Protein AF-A0A2P4T2G1-F1 (afdb_monomer_lite)

Radius of gyration: 22.86 Å; chains: 1; bounding box: 58×50×56 Å

Structure (mmCIF, N/CA/C/O backbone):
data_AF-A0A2P4T2G1-F1
#
_entry.id   AF-A0A2P4T2G1-F1
#
loop_
_atom_site.group_PDB
_atom_site.id
_atom_site.type_symbol
_atom_site.label_atom_id
_atom_site.label_alt_id
_atom_site.label_comp_id
_atom_site.label_asym_id
_atom_site.label_entity_id
_atom_site.label_seq_id
_atom_site.pdbx_PDB_ins_code
_atom_site.Cartn_x
_atom_site.Cartn_y
_atom_site.Cartn_z
_atom_site.occupancy
_atom_site.B_iso_or_equiv
_atom_site.auth_seq_id
_atom_site.auth_comp_id
_atom_site.auth_asym_id
_atom_site.auth_atom_id
_atom_site.pdbx_PDB_model_num
ATOM 1 N N . MET A 1 1 ? 30.134 39.180 -28.651 1.00 41.34 1 MET A N 1
ATOM 2 C CA . MET A 1 1 ? 30.688 38.114 -27.789 1.00 41.34 1 MET A CA 1
ATOM 3 C C . MET A 1 1 ? 29.708 37.910 -26.648 1.00 41.34 1 MET A C 1
ATOM 5 O O . MET A 1 1 ? 29.721 38.679 -25.696 1.00 41.34 1 MET A O 1
ATOM 9 N N . SER A 1 2 ? 28.773 36.978 -26.824 1.00 44.66 2 SER A N 1
ATOM 10 C CA . SER A 1 2 ? 27.727 36.678 -25.843 1.00 44.66 2 SER A CA 1
ATOM 11 C C . SER A 1 2 ? 28.323 35.816 -24.734 1.00 44.66 2 SER A C 1
ATOM 13 O O . SER A 1 2 ? 28.939 34.798 -25.034 1.00 44.66 2 SER A O 1
ATOM 15 N N . ARG A 1 3 ? 28.194 36.243 -23.474 1.00 53.22 3 ARG A N 1
ATOM 16 C CA . ARG A 1 3 ? 28.521 35.405 -22.313 1.00 53.22 3 ARG A CA 1
ATOM 17 C C . ARG A 1 3 ? 27.418 34.361 -22.167 1.00 53.22 3 ARG A C 1
ATOM 19 O O . ARG A 1 3 ? 26.260 34.736 -21.992 1.00 53.22 3 ARG A O 1
ATOM 26 N N . GLU A 1 4 ? 27.774 33.086 -22.269 1.00 56.56 4 GLU A N 1
ATOM 27 C CA . GLU A 1 4 ? 26.917 32.001 -21.792 1.00 56.56 4 GLU A CA 1
ATOM 28 C C . GLU A 1 4 ? 26.715 32.159 -20.277 1.00 56.56 4 GLU A C 1
ATOM 30 O O . GLU A 1 4 ? 27.653 32.561 -19.579 1.00 56.56 4 GLU A O 1
ATOM 35 N N . PRO A 1 5 ? 25.503 31.918 -19.753 1.00 56.12 5 PRO A N 1
ATOM 36 C CA . PRO A 1 5 ? 25.267 31.984 -18.323 1.00 56.12 5 PRO A CA 1
ATOM 37 C C . PRO A 1 5 ? 26.048 30.864 -17.629 1.00 56.12 5 PRO A C 1
ATOM 39 O O . PRO A 1 5 ? 25.845 29.682 -17.897 1.00 56.12 5 PRO A O 1
ATOM 42 N N . GLU A 1 6 ? 26.953 31.264 -16.742 1.00 58.66 6 GLU A N 1
ATOM 43 C CA . GLU A 1 6 ? 27.715 30.396 -15.852 1.00 58.66 6 GLU A CA 1
ATOM 44 C C . GLU A 1 6 ? 26.727 29.686 -14.913 1.00 58.66 6 GLU A C 1
ATOM 46 O O . GLU A 1 6 ? 26.138 30.299 -14.019 1.00 58.66 6 GLU A O 1
ATOM 51 N N . ILE A 1 7 ? 26.457 28.405 -15.176 1.00 64.50 7 ILE A N 1
ATOM 52 C CA . ILE A 1 7 ? 25.599 27.585 -14.320 1.00 64.50 7 ILE A CA 1
ATOM 53 C C . ILE A 1 7 ? 26.379 27.337 -13.030 1.00 64.50 7 ILE A C 1
ATOM 55 O O . ILE A 1 7 ? 27.340 26.575 -13.007 1.00 64.50 7 ILE A O 1
ATOM 59 N N . MET A 1 8 ? 25.975 28.022 -11.965 1.00 63.72 8 MET A N 1
ATOM 60 C CA . MET A 1 8 ? 26.546 27.881 -10.630 1.00 63.72 8 MET A CA 1
ATOM 61 C C . MET A 1 8 ? 26.327 26.437 -10.152 1.00 63.72 8 MET A C 1
ATOM 63 O O . MET A 1 8 ? 25.183 26.022 -9.954 1.00 63.72 8 MET A O 1
ATOM 67 N N . GLU A 1 9 ? 27.403 25.656 -10.017 1.00 68.94 9 GLU A N 1
ATOM 68 C CA . GLU A 1 9 ? 27.315 24.277 -9.531 1.00 68.94 9 GLU A CA 1
ATOM 69 C C . GLU A 1 9 ? 26.676 24.255 -8.136 1.00 68.94 9 GLU A C 1
ATOM 71 O O . GLU A 1 9 ? 27.139 24.906 -7.196 1.00 68.94 9 GLU A O 1
ATOM 76 N N . SER A 1 10 ? 25.572 23.519 -7.997 1.00 78.94 10 SER A N 1
ATOM 77 C CA . SER A 1 10 ? 24.878 23.370 -6.723 1.00 78.94 10 SER A CA 1
ATOM 78 C C . SER A 1 10 ? 25.708 22.506 -5.773 1.00 78.94 10 SER A C 1
ATOM 80 O O . SER A 1 10 ? 25.896 21.314 -6.027 1.00 78.94 10 SER A O 1
ATOM 82 N N . GLN A 1 11 ? 26.170 23.081 -4.663 1.00 87.44 11 GLN A N 1
ATOM 83 C CA . GLN A 1 11 ? 26.891 22.338 -3.632 1.00 87.44 11 GLN A CA 1
ATOM 84 C C . GLN A 1 11 ? 25.938 21.411 -2.860 1.00 87.44 11 GLN A C 1
ATOM 86 O O . GLN A 1 11 ? 24.906 21.843 -2.343 1.00 87.44 11 GLN A O 1
ATOM 91 N N . VAL A 1 12 ? 26.298 20.130 -2.751 1.00 89.06 12 VAL A N 1
ATOM 92 C CA . VAL A 1 12 ? 25.559 19.155 -1.938 1.00 89.06 12 VAL A CA 1
ATOM 93 C C . VAL A 1 12 ? 25.711 19.509 -0.456 1.00 89.06 12 VAL A C 1
ATOM 95 O O . VAL A 1 12 ? 26.820 19.533 0.072 1.00 89.06 12 VAL A O 1
ATOM 98 N N . MET A 1 13 ? 24.589 19.785 0.214 1.00 92.62 13 MET A N 1
ATOM 99 C CA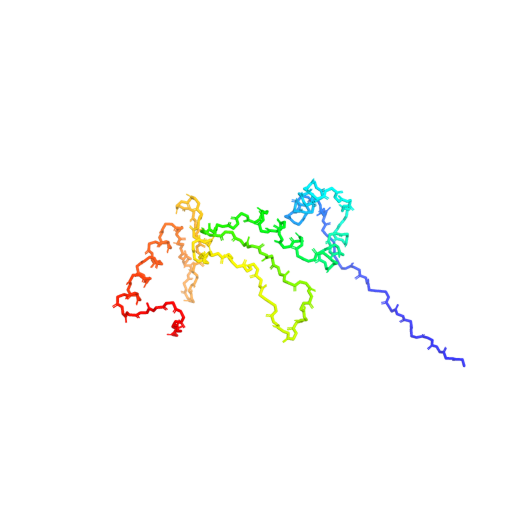 . MET A 1 13 ? 24.567 20.228 1.617 1.00 92.62 13 MET A CA 1
ATOM 100 C C . MET A 1 13 ? 24.631 19.076 2.626 1.00 92.62 13 MET A C 1
ATOM 102 O O . MET A 1 13 ? 24.993 19.287 3.782 1.00 92.62 13 MET A O 1
ATOM 106 N N . TRP A 1 14 ? 24.242 17.870 2.213 1.00 94.50 14 TRP A N 1
ATOM 107 C CA . TRP A 1 14 ? 24.211 16.685 3.063 1.00 94.50 14 TRP A CA 1
ATOM 108 C C . TRP A 1 14 ? 24.135 15.416 2.210 1.00 94.50 14 TRP A C 1
ATOM 110 O O . TRP A 1 14 ? 23.446 15.397 1.190 1.00 94.50 14 TRP A O 1
ATOM 120 N N . GLU A 1 15 ? 24.782 14.346 2.668 1.00 90.62 15 GLU A N 1
ATOM 121 C CA . GLU A 1 15 ? 24.630 12.997 2.126 1.00 90.62 15 GLU A CA 1
ATOM 122 C C . GLU A 1 15 ? 24.440 11.978 3.259 1.00 90.62 15 GLU A C 1
ATOM 124 O O . GLU A 1 15 ? 24.968 12.177 4.355 1.00 90.62 15 GLU A O 1
ATOM 129 N N . PRO A 1 16 ? 23.709 10.874 3.016 1.00 90.62 16 PRO A N 1
ATOM 130 C CA . PRO A 1 16 ? 23.590 9.803 3.994 1.00 90.62 16 PRO A CA 1
ATOM 131 C C . PRO A 1 16 ? 24.909 9.038 4.142 1.00 90.62 16 PRO A C 1
ATOM 133 O O . PRO A 1 16 ? 25.547 8.711 3.142 1.00 90.62 16 PRO A O 1
ATOM 136 N N . ASP A 1 17 ? 25.228 8.622 5.370 1.00 89.75 17 ASP A N 1
ATOM 137 C CA . ASP A 1 17 ? 26.415 7.804 5.679 1.00 89.75 17 ASP A CA 1
ATOM 138 C C . ASP A 1 17 ? 26.477 6.502 4.862 1.00 89.75 17 ASP A C 1
ATOM 140 O O . ASP A 1 17 ? 27.548 5.989 4.540 1.00 89.75 17 ASP A O 1
ATOM 144 N N . SER A 1 18 ? 25.314 5.937 4.522 1.00 89.88 18 SER A N 1
ATOM 145 C CA . SER A 1 18 ? 25.211 4.765 3.661 1.00 89.88 18 SER A CA 1
ATOM 146 C C . SER A 1 18 ? 23.916 4.764 2.862 1.00 89.88 18 SER A C 1
ATOM 148 O O . SER A 1 18 ? 22.830 5.022 3.377 1.00 89.88 18 SER A O 1
ATOM 150 N N . LYS A 1 19 ? 24.032 4.390 1.586 1.00 88.25 19 LYS A N 1
ATOM 151 C CA . LYS A 1 19 ? 22.894 4.138 0.688 1.00 88.25 19 LYS A CA 1
ATOM 152 C C . LYS A 1 19 ? 22.461 2.661 0.708 1.00 88.25 19 LYS A C 1
ATOM 154 O O . LYS A 1 19 ? 21.482 2.300 0.058 1.00 88.25 19 LYS A O 1
ATOM 159 N N . ARG A 1 20 ? 23.179 1.802 1.447 1.00 89.12 20 ARG A N 1
ATOM 160 C CA . ARG A 1 20 ? 22.930 0.354 1.546 1.00 89.12 20 ARG A CA 1
ATOM 161 C C . ARG A 1 20 ? 21.903 0.027 2.623 1.00 89.12 20 ARG A C 1
ATOM 163 O O . ARG A 1 20 ? 21.763 0.761 3.595 1.00 89.12 20 ARG A O 1
ATOM 170 N N . ASN A 1 21 ? 21.225 -1.111 2.479 1.00 87.81 21 ASN A N 1
ATOM 171 C CA . ASN A 1 21 ? 20.295 -1.674 3.475 1.00 87.81 21 ASN A CA 1
ATOM 172 C C . ASN A 1 21 ? 19.073 -0.802 3.816 1.00 87.81 21 ASN A C 1
ATOM 174 O O . ASN A 1 21 ? 18.291 -1.146 4.707 1.00 87.81 21 ASN A O 1
ATOM 178 N N . THR A 1 22 ? 18.856 0.289 3.084 1.00 94.56 22 THR A N 1
ATOM 179 C CA . THR A 1 22 ? 17.600 1.039 3.128 1.00 94.56 22 THR A CA 1
ATOM 180 C C . THR A 1 22 ? 16.459 0.171 2.585 1.00 94.56 22 THR A C 1
ATOM 182 O O . THR A 1 22 ? 16.682 -0.832 1.903 1.00 94.56 22 THR A O 1
ATOM 185 N N . HIS A 1 23 ? 15.203 0.532 2.862 1.00 94.12 23 HIS A N 1
ATOM 186 C CA . HIS A 1 23 ? 14.064 -0.161 2.243 1.00 94.12 23 HIS A CA 1
ATOM 187 C C . HIS A 1 23 ? 14.125 -0.112 0.712 1.00 94.12 23 HIS A C 1
ATOM 189 O O . HIS A 1 23 ? 13.872 -1.125 0.066 1.00 94.12 23 HIS A O 1
ATOM 195 N N . MET A 1 24 ? 14.550 1.023 0.153 1.00 94.75 24 MET A N 1
ATOM 196 C CA . MET A 1 24 ? 14.723 1.185 -1.288 1.00 94.75 24 MET A CA 1
ATOM 197 C C . MET A 1 24 ? 15.828 0.275 -1.842 1.00 94.75 24 MET A C 1
ATOM 199 O O . MET A 1 24 ? 15.623 -0.389 -2.851 1.00 94.75 24 MET A O 1
ATOM 203 N N . ASP A 1 25 ? 16.977 0.177 -1.167 1.00 95.38 25 ASP A N 1
ATOM 204 C CA . ASP A 1 25 ? 18.082 -0.690 -1.601 1.00 95.38 25 ASP A CA 1
ATOM 205 C C . ASP A 1 25 ? 17.719 -2.181 -1.516 1.00 95.38 25 ASP A C 1
ATOM 207 O O . ASP A 1 25 ? 18.060 -2.964 -2.404 1.00 95.38 25 ASP A O 1
ATOM 211 N N . ARG A 1 26 ? 16.961 -2.572 -0.482 1.00 96.25 26 ARG A N 1
ATOM 212 C CA . ARG A 1 26 ? 16.423 -3.935 -0.353 1.00 96.25 26 ARG A CA 1
ATOM 213 C C . ARG A 1 26 ? 15.418 -4.259 -1.454 1.00 96.25 26 ARG A C 1
ATOM 215 O O . ARG A 1 26 ? 15.469 -5.357 -2.000 1.00 96.25 26 ARG A O 1
ATOM 222 N N . PHE A 1 27 ? 14.535 -3.322 -1.792 1.00 97.00 27 PHE A N 1
ATOM 223 C CA . PHE A 1 27 ? 13.606 -3.487 -2.906 1.00 97.00 27 PHE A CA 1
ATOM 224 C C . PHE A 1 27 ? 14.344 -3.580 -4.248 1.00 97.00 27 PHE A C 1
ATOM 226 O O . PHE A 1 27 ? 14.119 -4.529 -4.993 1.00 97.00 27 PHE A O 1
ATOM 233 N N . ARG A 1 28 ? 15.312 -2.688 -4.507 1.00 96.88 28 ARG A N 1
ATOM 234 C CA . ARG A 1 28 ? 16.196 -2.740 -5.686 1.00 96.88 28 ARG A CA 1
ATOM 235 C C . ARG A 1 28 ? 16.843 -4.116 -5.846 1.00 96.88 28 ARG A C 1
ATOM 237 O O . ARG A 1 28 ? 16.838 -4.675 -6.937 1.00 96.88 28 ARG A O 1
ATOM 244 N N . ALA A 1 29 ? 17.413 -4.654 -4.767 1.00 95.38 29 ALA A N 1
ATOM 245 C CA . ALA A 1 29 ? 18.061 -5.962 -4.785 1.00 95.38 29 ALA A CA 1
ATOM 246 C C . ALA A 1 29 ? 17.065 -7.106 -5.048 1.00 95.38 29 ALA A C 1
ATOM 248 O O . ALA A 1 29 ? 17.395 -8.031 -5.788 1.00 95.38 29 ALA A O 1
ATOM 249 N N . ALA A 1 30 ? 15.854 -7.030 -4.486 1.00 95.38 30 ALA A N 1
ATOM 250 C CA . ALA A 1 30 ? 14.797 -8.009 -4.731 1.00 95.38 30 ALA A CA 1
ATOM 251 C C . ALA A 1 30 ? 14.364 -8.022 -6.207 1.00 95.38 30 ALA A C 1
ATOM 253 O O . ALA A 1 30 ? 14.344 -9.089 -6.813 1.00 95.38 30 ALA A O 1
ATOM 254 N N . VAL A 1 31 ? 14.117 -6.844 -6.793 1.00 96.00 31 VAL A N 1
ATOM 255 C CA . VAL A 1 31 ? 13.768 -6.678 -8.216 1.00 96.00 31 VAL A CA 1
ATOM 256 C C . VAL A 1 31 ? 14.890 -7.170 -9.130 1.00 96.00 31 VAL A C 1
ATOM 258 O O . VAL A 1 31 ? 14.645 -7.894 -10.092 1.00 96.00 31 VAL A O 1
ATOM 261 N N . ALA A 1 32 ? 16.141 -6.816 -8.822 1.00 94.38 32 ALA A N 1
ATOM 262 C CA . ALA A 1 32 ? 17.297 -7.280 -9.586 1.00 94.38 32 ALA A CA 1
ATOM 263 C C . ALA A 1 32 ? 17.371 -8.818 -9.624 1.00 94.38 32 ALA A C 1
ATOM 265 O O . ALA A 1 32 ? 17.649 -9.399 -10.672 1.00 94.38 32 ALA A O 1
ATOM 266 N N . GLY A 1 33 ? 17.076 -9.475 -8.496 1.00 92.31 33 GLY A N 1
ATOM 267 C CA . GLY A 1 33 ? 17.034 -10.932 -8.393 1.00 92.31 33 GLY A CA 1
ATOM 268 C C . GLY A 1 33 ? 15.844 -11.576 -9.110 1.00 92.31 33 GLY A C 1
ATOM 269 O O . GLY A 1 33 ? 16.036 -12.578 -9.793 1.00 92.31 33 GLY A O 1
ATOM 270 N N . SER A 1 34 ? 14.634 -11.020 -8.979 1.00 90.88 34 SER A N 1
ATOM 271 C CA . SER A 1 34 ? 13.414 -11.596 -9.568 1.00 90.88 34 SER A CA 1
ATOM 272 C C . SER A 1 34 ? 13.339 -11.423 -11.085 1.00 90.88 34 SER A C 1
ATOM 274 O O . SER A 1 34 ? 12.897 -12.334 -11.781 1.00 90.88 34 SER A O 1
ATOM 276 N N . CYS A 1 35 ? 13.805 -10.283 -11.597 1.00 89.50 35 CYS A N 1
ATOM 277 C CA . CYS A 1 35 ? 13.703 -9.918 -13.010 1.00 89.50 35 CYS A CA 1
ATOM 278 C C . CYS A 1 35 ? 14.998 -10.169 -13.801 1.00 89.50 35 CYS A C 1
ATOM 280 O O . CYS A 1 35 ? 15.044 -9.914 -15.002 1.00 89.50 35 CYS A O 1
ATOM 282 N N . GLY A 1 36 ? 16.075 -10.627 -13.149 1.00 90.62 36 GLY A N 1
ATOM 283 C CA . GLY A 1 36 ? 17.380 -10.823 -13.794 1.00 90.62 36 GLY A CA 1
ATOM 284 C C . GLY A 1 36 ? 18.046 -9.519 -14.258 1.00 90.62 36 GLY A C 1
ATOM 285 O O . GLY A 1 36 ? 18.866 -9.531 -15.178 1.00 90.62 36 GLY A O 1
ATOM 286 N N . LEU A 1 37 ? 17.692 -8.388 -13.641 1.00 91.94 37 LEU A N 1
ATOM 287 C CA . LEU A 1 37 ? 18.165 -7.056 -14.019 1.00 91.94 37 LEU A CA 1
ATOM 288 C C . LEU A 1 37 ? 19.466 -6.688 -13.302 1.00 91.94 37 LEU A C 1
ATOM 290 O O . LEU A 1 37 ? 19.710 -7.054 -12.152 1.00 91.94 37 LEU A O 1
ATOM 294 N N . ARG A 1 38 ? 20.292 -5.873 -13.962 1.00 93.06 38 ARG A N 1
ATOM 295 C CA . ARG A 1 38 ? 21.492 -5.278 -13.359 1.00 93.06 38 ARG A CA 1
ATOM 296 C C . ARG A 1 38 ? 21.189 -3.866 -12.877 1.00 93.06 38 ARG A C 1
ATOM 298 O O . ARG A 1 38 ? 21.471 -2.900 -13.572 1.00 93.06 38 ARG A O 1
ATOM 305 N N . LEU A 1 39 ? 20.628 -3.758 -11.677 1.00 94.12 39 LEU A N 1
ATOM 306 C CA . LEU A 1 39 ? 20.359 -2.471 -11.034 1.00 94.12 39 LEU A CA 1
ATOM 307 C C . LEU A 1 39 ? 21.487 -2.176 -10.041 1.00 94.12 39 LEU A C 1
ATOM 309 O O . LEU A 1 39 ? 21.464 -2.715 -8.939 1.00 94.12 39 LEU A O 1
ATOM 313 N N . ALA A 1 40 ? 22.503 -1.389 -10.396 1.00 92.88 40 ALA A N 1
ATOM 314 C CA . ALA A 1 40 ? 23.651 -1.126 -9.521 1.00 92.88 40 ALA A CA 1
ATOM 315 C C . ALA A 1 40 ? 23.353 -0.056 -8.460 1.00 92.88 40 ALA A C 1
ATOM 317 O O . ALA A 1 40 ? 23.878 -0.123 -7.345 1.00 92.88 40 ALA A O 1
ATOM 318 N N . ASN A 1 41 ? 22.509 0.919 -8.792 1.00 92.38 41 ASN A N 1
ATOM 319 C CA . ASN A 1 41 ? 22.193 2.057 -7.933 1.00 92.38 41 ASN A CA 1
ATOM 320 C C . ASN A 1 41 ? 20.710 2.473 -8.049 1.00 92.38 41 ASN A C 1
ATOM 322 O O . ASN A 1 41 ? 19.907 1.811 -8.706 1.00 92.38 41 ASN A O 1
ATOM 326 N N . TYR A 1 42 ? 20.333 3.547 -7.349 1.00 93.88 42 TYR A N 1
ATOM 327 C CA . TYR A 1 42 ? 18.968 4.080 -7.375 1.00 93.88 42 TYR A CA 1
ATOM 328 C C . TYR A 1 42 ? 18.548 4.585 -8.762 1.00 93.88 42 TYR A C 1
ATOM 330 O O . TYR A 1 42 ? 17.409 4.361 -9.152 1.00 93.88 42 TYR A O 1
ATOM 338 N N . ASN A 1 43 ? 19.448 5.228 -9.510 1.00 95.69 43 ASN A N 1
ATOM 339 C CA . ASN A 1 43 ? 19.132 5.767 -10.832 1.00 95.69 43 ASN A CA 1
ATOM 340 C C . ASN A 1 43 ? 18.784 4.649 -11.814 1.00 95.69 43 ASN A C 1
ATOM 342 O O . ASN A 1 43 ? 17.845 4.807 -12.581 1.00 95.69 43 ASN A O 1
ATOM 346 N N . ASP A 1 44 ? 19.466 3.503 -11.737 1.00 96.50 44 ASP A N 1
ATOM 347 C CA . ASP A 1 44 ? 19.134 2.344 -12.574 1.00 96.50 44 ASP A CA 1
ATOM 348 C C . ASP A 1 44 ? 17.725 1.814 -12.256 1.00 96.50 44 ASP A C 1
ATOM 350 O O . ASP A 1 44 ? 16.949 1.516 -13.162 1.00 96.50 44 ASP A O 1
ATOM 354 N N . LEU A 1 45 ? 17.370 1.729 -10.964 1.00 97.06 45 LEU A N 1
ATOM 355 C CA . LEU A 1 45 ? 16.017 1.348 -10.540 1.00 97.06 45 LEU A CA 1
ATOM 356 C C . LEU A 1 45 ? 14.979 2.368 -11.014 1.00 97.06 45 LEU A C 1
ATOM 358 O O . LEU A 1 45 ? 13.914 1.979 -11.483 1.00 97.06 45 LEU A O 1
ATOM 362 N N . TYR A 1 46 ? 15.280 3.659 -10.876 1.00 97.56 46 TYR A N 1
ATOM 363 C CA . TYR A 1 46 ? 14.396 4.739 -11.295 1.00 97.56 46 TYR A CA 1
ATOM 364 C C . TYR A 1 46 ? 14.154 4.701 -12.805 1.00 97.56 46 TYR A C 1
ATOM 366 O O . TYR A 1 46 ? 13.000 4.694 -13.227 1.00 97.56 46 TYR A O 1
ATOM 374 N N . GLN A 1 47 ? 15.215 4.602 -13.609 1.00 97.62 47 GLN A N 1
ATOM 375 C CA . GLN A 1 47 ? 15.111 4.508 -15.063 1.00 97.62 47 GLN A CA 1
ATOM 376 C C . GLN A 1 47 ? 14.205 3.340 -15.463 1.00 97.62 47 GLN A C 1
ATOM 378 O O . GLN A 1 47 ? 13.229 3.529 -16.187 1.00 97.62 47 GLN A O 1
ATOM 383 N N . TRP A 1 48 ? 14.453 2.161 -14.888 1.00 97.50 48 TRP A N 1
ATOM 384 C CA . TRP A 1 48 ? 13.624 0.986 -15.128 1.00 97.50 48 TRP A CA 1
ATOM 385 C C . TRP A 1 48 ? 12.169 1.177 -14.673 1.00 97.50 48 TRP A C 1
ATOM 387 O O . TRP A 1 48 ? 11.250 0.778 -15.380 1.00 97.50 48 TRP A O 1
ATOM 397 N N . SER A 1 49 ? 11.934 1.838 -13.535 1.00 97.56 49 SER A N 1
ATOM 398 C CA . SER A 1 49 ? 10.578 2.100 -13.027 1.00 97.56 49 SER A CA 1
ATOM 399 C C . SER A 1 49 ? 9.730 2.969 -13.956 1.00 97.56 49 SER A C 1
ATOM 401 O O . SER A 1 49 ? 8.507 2.863 -13.939 1.00 97.56 49 SER A O 1
ATOM 403 N N . VAL A 1 50 ? 10.372 3.815 -14.765 1.00 96.44 50 VAL A N 1
ATOM 404 C CA . VAL A 1 50 ? 9.706 4.687 -15.737 1.00 96.44 50 VAL A CA 1
ATOM 405 C C . VAL A 1 50 ? 9.566 3.989 -17.087 1.00 96.44 50 VAL A C 1
ATOM 407 O O . VAL A 1 50 ? 8.501 4.044 -17.694 1.00 96.44 50 VAL A O 1
ATOM 410 N N . GLU A 1 51 ? 10.612 3.303 -17.551 1.00 95.94 51 GLU A N 1
ATOM 411 C CA . GLU A 1 51 ? 10.607 2.591 -18.837 1.00 95.94 51 GLU A CA 1
ATOM 412 C C . GLU A 1 51 ? 9.712 1.345 -18.823 1.00 95.94 51 GLU A C 1
ATOM 414 O O . GLU A 1 51 ? 9.100 1.005 -19.830 1.00 95.94 51 GLU A O 1
ATOM 419 N N . SER A 1 52 ? 9.634 0.656 -17.684 1.00 95.94 52 SER A N 1
ATOM 420 C CA . SER A 1 52 ? 8.914 -0.609 -17.488 1.00 95.94 52 SER A CA 1
ATOM 421 C C . SER A 1 52 ? 7.968 -0.515 -16.286 1.00 95.94 52 SER A C 1
ATOM 423 O O . SER A 1 52 ? 7.970 -1.360 -15.392 1.00 95.94 52 SER A O 1
ATOM 425 N N . TYR A 1 53 ? 7.151 0.542 -16.238 1.00 96.00 53 TYR A N 1
ATOM 426 C CA . TYR A 1 53 ? 6.305 0.855 -15.079 1.00 96.00 53 TYR A CA 1
ATOM 427 C C . TYR A 1 53 ? 5.299 -0.247 -14.719 1.00 96.00 53 TYR A C 1
ATOM 429 O O . TYR A 1 53 ? 5.034 -0.460 -13.536 1.00 96.00 53 TYR A O 1
ATOM 437 N N . ALA A 1 54 ? 4.762 -0.978 -15.700 1.00 96.81 54 ALA A N 1
ATOM 438 C CA . ALA A 1 54 ? 3.871 -2.108 -15.436 1.00 96.81 54 ALA A CA 1
ATOM 439 C C . ALA A 1 54 ? 4.591 -3.222 -14.648 1.00 96.81 54 ALA A C 1
ATOM 441 O O . ALA A 1 54 ? 4.085 -3.672 -13.618 1.00 96.81 54 ALA A O 1
ATOM 442 N N . ASP A 1 55 ? 5.804 -3.596 -15.066 1.00 97.00 55 ASP A N 1
ATOM 443 C CA . ASP A 1 55 ? 6.619 -4.605 -14.379 1.00 97.00 55 ASP A CA 1
ATOM 444 C C . ASP A 1 55 ? 7.079 -4.115 -13.002 1.00 97.00 55 ASP A C 1
ATOM 446 O O . ASP A 1 55 ? 7.012 -4.850 -12.015 1.00 97.00 55 ASP A O 1
ATOM 450 N N . PHE A 1 56 ? 7.472 -2.843 -12.899 1.00 97.50 56 PHE A N 1
ATOM 451 C CA . PHE A 1 56 ? 7.826 -2.218 -11.626 1.00 97.50 56 PHE A CA 1
ATOM 452 C C . PHE A 1 56 ? 6.699 -2.329 -10.599 1.00 97.50 56 PHE A C 1
ATOM 454 O O . PHE A 1 56 ? 6.925 -2.758 -9.464 1.00 97.50 56 PHE A O 1
ATOM 461 N N . TRP A 1 57 ? 5.475 -1.976 -10.991 1.00 97.75 57 TRP A N 1
ATOM 462 C CA . TRP A 1 57 ? 4.319 -2.038 -10.104 1.00 97.75 57 TRP A CA 1
ATOM 463 C C . TRP A 1 57 ? 3.886 -3.479 -9.804 1.00 97.75 57 TRP A C 1
ATOM 465 O O . TRP A 1 57 ? 3.440 -3.751 -8.684 1.00 97.75 57 TRP A O 1
ATOM 475 N N . ALA A 1 58 ? 4.095 -4.421 -10.732 1.00 97.38 58 ALA A N 1
ATOM 476 C CA . ALA A 1 58 ? 3.918 -5.852 -10.478 1.00 97.38 58 ALA A CA 1
ATOM 477 C C . ALA A 1 58 ? 4.868 -6.356 -9.376 1.00 97.38 58 ALA A C 1
ATOM 479 O O . ALA A 1 58 ? 4.442 -7.038 -8.438 1.00 97.38 58 ALA A O 1
ATOM 480 N N . GLU A 1 59 ? 6.151 -5.995 -9.457 1.00 97.44 59 GLU A N 1
ATOM 481 C CA . GLU A 1 59 ? 7.160 -6.372 -8.464 1.00 97.44 59 GLU A CA 1
ATOM 482 C C . GLU A 1 59 ? 6.933 -5.673 -7.123 1.00 97.44 59 GLU A C 1
ATOM 484 O O . GLU A 1 59 ? 7.058 -6.296 -6.065 1.00 97.44 59 GLU A O 1
ATOM 489 N N . PHE A 1 60 ? 6.520 -4.404 -7.140 1.00 97.25 60 PHE A N 1
ATOM 490 C CA . PHE A 1 60 ? 6.152 -3.693 -5.921 1.00 97.25 60 PHE A CA 1
ATOM 491 C C . PHE A 1 60 ? 4.960 -4.349 -5.216 1.00 97.25 60 PHE A C 1
ATOM 493 O O . PHE A 1 60 ? 4.975 -4.495 -3.991 1.00 97.25 60 PHE A O 1
ATOM 500 N N . TRP A 1 61 ? 3.942 -4.796 -5.957 1.00 97.06 61 TRP A N 1
ATOM 501 C CA . TRP A 1 61 ? 2.806 -5.517 -5.377 1.00 97.06 61 TRP A CA 1
ATOM 502 C C . TRP A 1 61 ? 3.257 -6.772 -4.622 1.00 97.06 61 TRP A C 1
ATOM 504 O O . TRP A 1 61 ? 2.853 -6.990 -3.477 1.00 97.06 61 TRP A O 1
ATOM 514 N N . LYS A 1 62 ? 4.146 -7.571 -5.228 1.00 95.25 62 LYS A N 1
ATOM 515 C CA . LYS A 1 62 ? 4.727 -8.766 -4.592 1.00 95.25 62 LYS A CA 1
ATOM 516 C C . LYS A 1 62 ? 5.537 -8.389 -3.349 1.00 95.25 62 LYS A C 1
ATOM 518 O O . LYS A 1 62 ? 5.351 -8.976 -2.287 1.00 95.25 62 LYS A O 1
ATOM 523 N N . TYR A 1 63 ? 6.399 -7.380 -3.462 1.00 96.50 63 TYR A N 1
ATOM 524 C CA . TYR A 1 63 ? 7.287 -6.949 -2.381 1.00 96.50 63 TYR A CA 1
ATOM 525 C C . TYR A 1 63 ? 6.537 -6.359 -1.175 1.00 96.50 63 TYR A C 1
ATOM 527 O O . TYR A 1 63 ? 6.894 -6.605 -0.022 1.00 96.50 63 TYR A O 1
ATOM 535 N N . SER A 1 64 ? 5.479 -5.588 -1.430 1.00 94.50 64 SER A N 1
ATOM 536 C CA . SER A 1 64 ? 4.687 -4.897 -0.403 1.00 94.50 64 SER A CA 1
ATOM 537 C C . SER A 1 64 ? 3.759 -5.822 0.391 1.00 94.50 64 SER A C 1
ATOM 539 O O . SER A 1 64 ? 3.219 -5.410 1.422 1.00 94.50 64 SER A O 1
ATOM 541 N N . ASN A 1 65 ? 3.604 -7.081 -0.038 1.00 94.25 65 ASN A N 1
ATOM 542 C CA . ASN A 1 65 ? 2.737 -8.073 0.600 1.00 94.25 65 ASN A CA 1
ATOM 543 C C . ASN A 1 65 ? 1.297 -7.555 0.784 1.00 94.25 65 ASN A C 1
ATOM 545 O O . ASN A 1 65 ? 0.708 -7.683 1.867 1.00 94.25 65 ASN A O 1
ATOM 549 N N . ILE A 1 66 ? 0.743 -6.908 -0.247 1.00 95.50 66 ILE A N 1
ATOM 550 C CA . ILE A 1 66 ? -0.661 -6.479 -0.266 1.00 95.50 66 ILE A CA 1
ATOM 551 C C . ILE A 1 66 ? -1.561 -7.715 -0.168 1.00 95.50 66 ILE A C 1
ATOM 553 O O . ILE A 1 66 ? -1.417 -8.680 -0.916 1.00 95.50 66 ILE A O 1
ATOM 557 N N . VAL A 1 67 ? -2.500 -7.675 0.774 1.00 95.75 67 VAL A N 1
ATOM 558 C CA . VAL A 1 67 ? -3.533 -8.697 0.936 1.00 95.75 67 VAL A CA 1
ATOM 559 C C . VAL A 1 67 ? -4.668 -8.368 -0.025 1.00 95.75 67 VAL A C 1
ATOM 561 O O . VAL A 1 67 ? -5.156 -7.236 -0.056 1.00 95.75 67 VAL A O 1
ATOM 564 N N . CYS A 1 68 ? -5.081 -9.349 -0.817 1.00 97.06 68 CYS A N 1
ATOM 565 C CA . CYS A 1 68 ? -6.188 -9.215 -1.751 1.00 97.06 68 CYS A CA 1
ATOM 566 C C . CYS A 1 68 ? -7.018 -10.501 -1.782 1.00 97.06 68 CYS A C 1
ATOM 568 O O . CYS A 1 68 ? -6.521 -11.592 -1.513 1.00 97.06 68 CYS A O 1
ATOM 570 N N . SER A 1 69 ? -8.301 -10.347 -2.102 1.00 97.50 69 SER A N 1
ATOM 571 C CA . SER A 1 69 ? -9.238 -11.458 -2.309 1.00 97.50 69 SER A CA 1
ATOM 572 C C . SER A 1 69 ? -9.242 -11.965 -3.752 1.00 97.50 69 SER A C 1
ATOM 574 O O . SER A 1 69 ? -9.617 -13.105 -4.000 1.00 97.50 69 SER A O 1
ATOM 576 N N . HIS A 1 70 ? -8.825 -11.117 -4.693 1.00 97.69 70 HIS A N 1
ATOM 577 C CA . HIS A 1 70 ? -8.626 -11.456 -6.095 1.00 97.69 70 HIS A CA 1
ATOM 578 C C . HIS A 1 70 ? -7.382 -10.715 -6.589 1.00 97.69 70 HIS A C 1
ATOM 580 O O . HIS A 1 70 ? -7.249 -9.512 -6.329 1.00 97.69 70 HIS A O 1
ATOM 586 N N . LEU A 1 71 ? -6.471 -11.432 -7.247 1.00 97.38 71 LEU A N 1
ATOM 587 C CA . LEU A 1 71 ? -5.275 -10.843 -7.850 1.00 97.38 71 LEU A CA 1
ATOM 588 C C . LEU A 1 71 ? -5.666 -10.066 -9.118 1.00 97.38 71 LEU A C 1
ATOM 590 O O . LEU A 1 71 ? -6.736 -10.291 -9.674 1.00 97.38 71 LEU A O 1
ATOM 594 N N . TYR A 1 72 ? -4.841 -9.115 -9.548 1.00 97.50 72 TYR A N 1
ATOM 595 C CA . TYR A 1 72 ? -5.054 -8.449 -10.832 1.00 97.50 72 TYR A CA 1
ATOM 596 C C . TYR A 1 72 ? -4.859 -9.425 -12.000 1.00 97.50 72 TYR A C 1
ATOM 598 O O . TYR A 1 72 ? -4.038 -10.339 -11.921 1.00 97.50 72 TYR A O 1
ATOM 606 N N . ASP A 1 73 ? -5.569 -9.166 -13.092 1.00 97.12 73 ASP A N 1
ATOM 607 C CA . ASP A 1 73 ? -5.350 -9.805 -14.392 1.00 97.12 73 ASP A CA 1
ATOM 608 C C . ASP A 1 73 ? -4.294 -9.032 -15.198 1.00 97.12 73 ASP A C 1
ATOM 610 O O . ASP A 1 73 ? -3.494 -9.612 -15.927 1.00 97.12 73 ASP A O 1
ATOM 614 N N . GLU A 1 74 ? -4.273 -7.707 -15.032 1.00 97.56 74 GLU A N 1
ATOM 615 C CA . GLU A 1 74 ? -3.395 -6.779 -15.742 1.00 97.56 74 GLU A CA 1
ATOM 616 C C . GLU A 1 74 ? -3.022 -5.613 -14.816 1.00 97.56 74 GLU A C 1
ATOM 618 O O . GLU A 1 74 ? -3.880 -5.050 -14.133 1.00 97.56 74 GLU A O 1
ATOM 623 N N . VAL A 1 75 ? -1.737 -5.243 -14.768 1.00 97.75 75 VAL A N 1
ATOM 624 C CA . VAL A 1 75 ? -1.283 -4.128 -13.918 1.00 97.75 75 VAL A CA 1
ATOM 625 C C . VAL A 1 75 ? -1.748 -2.791 -14.472 1.00 97.75 75 VAL A C 1
ATOM 627 O O . VAL A 1 75 ? -2.232 -1.968 -13.709 1.00 97.75 75 VAL A O 1
ATOM 630 N N . VAL A 1 76 ? -1.584 -2.557 -15.768 1.00 96.81 76 VAL A N 1
ATOM 631 C CA . VAL A 1 76 ? -2.037 -1.346 -16.456 1.00 96.81 76 VAL A CA 1
ATOM 632 C C . VAL A 1 76 ? -1.893 -1.570 -17.960 1.00 96.81 76 VAL A C 1
ATOM 634 O O . VAL A 1 76 ? -0.911 -2.166 -18.402 1.00 96.81 76 VAL A O 1
ATOM 637 N N . ASP A 1 77 ? -2.852 -1.079 -18.739 1.00 95.44 77 ASP A N 1
ATOM 638 C CA . ASP A 1 77 ? -2.766 -1.068 -20.200 1.00 95.44 77 ASP A CA 1
ATOM 639 C C . ASP A 1 77 ? -1.786 0.026 -20.645 1.00 95.44 77 ASP A C 1
ATOM 641 O O . ASP A 1 77 ? -2.090 1.221 -20.569 1.00 95.44 77 ASP A O 1
ATOM 645 N N . THR A 1 78 ? -0.602 -0.383 -21.103 1.00 94.56 78 THR A N 1
ATOM 646 C CA . THR A 1 78 ? 0.482 0.540 -21.461 1.00 94.56 78 THR A CA 1
ATOM 647 C C . THR A 1 78 ? 0.293 1.241 -22.805 1.00 94.56 78 THR A C 1
ATOM 649 O O . THR A 1 78 ? 1.070 2.137 -23.141 1.00 94.56 78 THR A O 1
ATOM 652 N N . SER A 1 79 ? -0.740 0.868 -23.571 1.00 94.62 79 SER A N 1
ATOM 653 C CA . SER A 1 79 ? -1.101 1.536 -24.825 1.00 94.62 79 SER A CA 1
ATOM 654 C C . SER A 1 79 ? -1.927 2.807 -24.611 1.00 94.62 79 SER A C 1
ATOM 656 O O . SER A 1 79 ? -2.005 3.651 -25.506 1.00 94.62 79 SER A O 1
ATOM 658 N N . LYS A 1 80 ? -2.527 2.965 -23.424 1.00 93.38 80 LYS A N 1
ATOM 659 C CA . LYS A 1 80 ? -3.365 4.115 -23.077 1.00 93.38 80 LYS A CA 1
ATOM 660 C C . LYS A 1 80 ? -2.545 5.300 -22.595 1.00 93.38 80 LYS A C 1
ATOM 662 O O . LYS A 1 80 ? -1.556 5.160 -21.876 1.00 93.38 80 LYS A O 1
ATOM 667 N N . SER A 1 81 ? -3.007 6.494 -22.948 1.00 90.44 81 SER A N 1
ATOM 668 C CA . SER A 1 81 ? -2.422 7.732 -22.449 1.00 90.44 81 SER A CA 1
ATOM 669 C C . SER A 1 81 ? -2.986 8.088 -21.073 1.00 90.44 81 SER A C 1
ATOM 671 O O . SER A 1 81 ? -4.043 7.609 -20.667 1.00 90.44 81 SER A O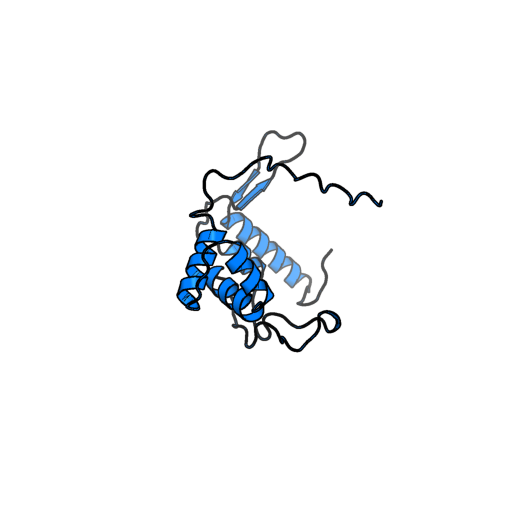 1
ATOM 673 N N . ILE A 1 82 ? -2.326 9.003 -20.361 1.00 88.69 82 ILE A N 1
ATOM 674 C CA . ILE A 1 82 ? -2.845 9.510 -19.083 1.00 88.69 82 ILE A CA 1
ATOM 675 C C . ILE A 1 82 ? -4.201 10.220 -19.231 1.00 88.69 82 ILE A C 1
ATOM 677 O O . ILE A 1 82 ? -4.993 10.221 -18.292 1.00 88.69 82 ILE A O 1
ATOM 681 N N . ALA A 1 83 ? -4.488 10.785 -20.411 1.00 93.69 83 ALA A N 1
ATOM 682 C CA . ALA A 1 83 ? -5.771 11.421 -20.701 1.00 93.69 83 ALA A CA 1
ATOM 683 C C . ALA A 1 83 ? -6.929 10.409 -20.712 1.00 93.69 83 ALA A C 1
ATOM 685 O O . ALA A 1 83 ? -8.061 10.778 -20.409 1.00 93.69 83 ALA A O 1
ATOM 686 N N . ASP A 1 84 ? -6.633 9.136 -20.989 1.00 93.94 84 ASP A N 1
ATOM 687 C CA . ASP A 1 84 ? -7.609 8.044 -20.986 1.00 93.94 84 ASP A CA 1
ATOM 688 C C . ASP A 1 84 ? -7.841 7.460 -19.585 1.00 93.94 84 ASP A C 1
ATOM 690 O O . ASP A 1 84 ? -8.700 6.595 -19.424 1.00 93.94 84 ASP A O 1
ATOM 694 N N . VAL A 1 85 ? -7.079 7.921 -18.580 1.00 92.81 85 VAL A N 1
ATOM 695 C CA . VAL A 1 85 ? -7.126 7.469 -17.180 1.00 92.81 85 VAL A CA 1
ATOM 696 C C . VAL A 1 85 ? -7.088 5.934 -17.100 1.00 92.81 85 VAL A C 1
ATOM 698 O O . VAL A 1 85 ? -8.097 5.297 -16.782 1.00 92.81 85 VAL A O 1
ATOM 701 N N . PRO A 1 86 ? -5.944 5.306 -17.438 1.00 94.62 86 PRO A N 1
ATOM 702 C CA . PRO A 1 86 ? -5.862 3.856 -17.513 1.00 94.62 86 PRO A CA 1
ATOM 703 C C . PRO A 1 86 ? -6.159 3.219 -16.152 1.00 94.62 86 PRO A C 1
ATOM 705 O O . PRO A 1 86 ? -5.761 3.724 -15.101 1.00 94.62 86 PRO A O 1
ATOM 708 N N . GLU A 1 87 ? -6.872 2.096 -16.185 1.00 95.56 87 GLU A N 1
ATOM 709 C CA . GLU A 1 87 ? -7.187 1.322 -14.989 1.00 95.56 87 GLU A CA 1
ATOM 710 C C . GLU A 1 87 ? -5.930 0.605 -14.490 1.00 95.56 87 GLU A C 1
ATOM 712 O O . GLU A 1 87 ? -5.244 -0.070 -15.258 1.00 95.56 87 GLU A O 1
ATOM 717 N N . TRP A 1 88 ? -5.647 0.748 -13.197 1.00 97.06 88 TRP A N 1
ATOM 718 C CA . TRP A 1 88 ? -4.522 0.096 -12.540 1.00 97.06 88 TRP A CA 1
ATOM 719 C C . TRP A 1 88 ? -4.986 -1.133 -11.765 1.00 97.06 88 TRP A C 1
ATOM 721 O O . TRP A 1 88 ? -5.984 -1.084 -11.047 1.00 97.06 88 TRP A O 1
ATOM 731 N N . PHE A 1 89 ? -4.217 -2.215 -11.866 1.00 97.62 89 PHE A N 1
ATOM 732 C CA . PHE A 1 89 ? -4.465 -3.513 -11.246 1.00 97.62 89 PHE A CA 1
ATOM 733 C C . PHE A 1 89 ? -5.867 -4.037 -11.563 1.00 97.62 89 PHE A C 1
ATOM 735 O O . PHE A 1 89 ? -6.604 -4.487 -10.678 1.00 97.62 89 PHE A O 1
ATOM 742 N N . LYS A 1 90 ? -6.232 -3.959 -12.843 1.00 97.19 90 LYS A N 1
ATOM 743 C CA . LYS A 1 90 ? -7.522 -4.397 -13.363 1.00 97.19 90 LYS A CA 1
ATOM 744 C C . LYS A 1 90 ? -7.808 -5.836 -12.941 1.00 97.19 90 LYS A C 1
ATOM 746 O O . LYS A 1 90 ? -6.933 -6.699 -12.989 1.00 97.19 90 LYS A O 1
ATOM 751 N N . GLY A 1 91 ? -9.036 -6.075 -12.488 1.00 96.75 91 GLY A N 1
ATOM 752 C CA . GLY A 1 91 ? -9.481 -7.370 -11.964 1.00 96.75 91 GLY A CA 1
ATOM 753 C C . GLY A 1 91 ? -9.129 -7.617 -10.493 1.00 96.75 91 GLY A C 1
ATOM 754 O O . GLY A 1 91 ? -9.722 -8.493 -9.865 1.00 96.75 91 GLY A O 1
ATOM 755 N N . SER A 1 92 ? -8.228 -6.837 -9.885 1.00 97.62 92 SER A N 1
ATOM 756 C CA . SER A 1 92 ? -7.909 -7.024 -8.468 1.00 97.62 92 SER A CA 1
ATOM 757 C C . SER A 1 92 ? -9.063 -6.614 -7.552 1.00 97.62 92 SER A C 1
ATOM 759 O O . SER A 1 92 ? -9.843 -5.702 -7.836 1.00 97.62 92 SER A O 1
ATOM 761 N N . ARG A 1 93 ? -9.164 -7.282 -6.398 1.00 97.81 93 ARG A N 1
ATOM 762 C CA . ARG A 1 93 ? -10.139 -6.943 -5.355 1.00 97.81 93 ARG A CA 1
ATOM 763 C C . ARG A 1 93 ? -9.497 -7.005 -3.981 1.00 97.81 93 ARG A C 1
ATOM 765 O O . ARG A 1 93 ? -9.174 -8.088 -3.487 1.00 97.81 93 ARG A O 1
ATOM 772 N N . LEU A 1 94 ? -9.377 -5.851 -3.336 1.00 97.25 94 LEU A N 1
ATOM 773 C CA . LEU A 1 94 ? -8.781 -5.695 -2.008 1.00 97.25 94 LEU A CA 1
ATOM 774 C C . LEU A 1 94 ? -9.637 -4.815 -1.096 1.00 97.25 94 LEU A C 1
ATOM 776 O O . LEU A 1 94 ? -10.545 -4.117 -1.550 1.00 97.25 94 LEU A O 1
ATOM 780 N N . ASN A 1 95 ? -9.318 -4.827 0.197 1.00 97.75 95 ASN A N 1
ATOM 781 C CA . ASN A 1 95 ? -9.841 -3.873 1.161 1.00 97.75 95 ASN A CA 1
ATOM 782 C C . ASN A 1 95 ? -8.692 -3.042 1.755 1.00 97.75 95 ASN A C 1
ATOM 784 O O . ASN A 1 95 ? -7.683 -3.576 2.224 1.00 97.75 95 ASN A O 1
ATOM 788 N N . TYR A 1 96 ? -8.837 -1.718 1.717 1.00 96.94 96 TYR A N 1
ATOM 789 C CA . TYR A 1 96 ? -7.811 -0.803 2.216 1.00 96.94 96 TYR A CA 1
ATOM 790 C C . TYR A 1 96 ? -7.641 -0.904 3.739 1.00 96.94 96 TYR A C 1
ATOM 792 O O . TYR A 1 96 ? -6.521 -1.044 4.228 1.00 96.94 96 TYR A O 1
ATOM 800 N N . ALA A 1 97 ? -8.749 -0.913 4.489 1.00 96.81 97 ALA A N 1
ATOM 801 C CA . ALA A 1 97 ? -8.718 -1.018 5.947 1.00 96.81 97 ALA A CA 1
ATOM 802 C C . ALA A 1 97 ? -8.119 -2.355 6.412 1.00 96.81 97 ALA A C 1
ATOM 804 O O . ALA A 1 97 ? -7.316 -2.367 7.337 1.00 96.81 97 ALA A O 1
ATOM 805 N N . GLU A 1 98 ? -8.428 -3.464 5.735 1.00 96.44 98 GLU A N 1
ATOM 806 C CA . GLU A 1 98 ? -7.795 -4.767 5.976 1.00 96.44 98 GLU A CA 1
ATOM 807 C C . GLU A 1 98 ? -6.270 -4.675 5.858 1.00 96.44 98 GLU A C 1
ATOM 809 O O . GLU A 1 98 ? -5.550 -5.110 6.754 1.00 96.44 98 GLU A O 1
ATOM 814 N N . ASN A 1 99 ? -5.766 -4.045 4.794 1.00 96.88 99 ASN A N 1
ATOM 815 C CA . ASN A 1 99 ? -4.329 -3.904 4.581 1.00 96.88 99 ASN A CA 1
ATOM 816 C C . ASN A 1 99 ? -3.634 -3.012 5.614 1.00 96.88 99 ASN A C 1
ATOM 818 O O . ASN A 1 99 ? -2.478 -3.280 5.942 1.00 96.88 99 ASN A O 1
ATOM 822 N N . LEU A 1 100 ? -4.317 -1.992 6.140 1.00 95.56 100 LEU A N 1
ATOM 823 C CA . LEU A 1 100 ? -3.791 -1.157 7.224 1.00 95.56 100 LEU A CA 1
ATOM 824 C C . LEU A 1 100 ? -3.840 -1.857 8.588 1.00 95.56 100 LEU A C 1
ATOM 826 O O . LEU A 1 100 ? -2.952 -1.667 9.417 1.00 95.56 100 LEU A O 1
ATOM 830 N N . LEU A 1 101 ? -4.865 -2.676 8.826 1.00 95.69 101 LEU A N 1
ATOM 831 C CA . LEU A 1 101 ? -5.146 -3.291 10.125 1.00 95.69 101 LEU A CA 1
ATOM 832 C C . LEU A 1 101 ? -4.569 -4.706 10.290 1.00 95.69 101 LEU A C 1
ATOM 834 O O . LEU A 1 101 ? -4.672 -5.280 11.378 1.00 95.69 101 LEU A O 1
ATOM 838 N N . LYS A 1 102 ? -3.927 -5.266 9.254 1.00 92.31 102 LYS A N 1
ATOM 839 C CA . LYS A 1 102 ? -3.353 -6.630 9.233 1.00 92.31 102 LYS A CA 1
ATOM 840 C C . LYS A 1 102 ? -2.170 -6.869 10.180 1.00 92.31 102 LYS A C 1
ATOM 842 O O . LYS A 1 102 ? -1.550 -7.932 10.120 1.00 92.31 102 LYS A O 1
ATOM 847 N N . HIS A 1 103 ? -1.790 -5.894 11.007 1.00 93.38 103 HIS A N 1
ATOM 848 C CA . HIS A 1 103 ? -0.665 -6.061 11.920 1.00 93.38 103 HIS A CA 1
ATOM 849 C C . HIS A 1 103 ? -0.938 -7.201 12.906 1.00 93.38 103 HIS A C 1
ATOM 851 O O . HIS A 1 103 ? -1.968 -7.213 13.575 1.00 93.38 103 HIS A O 1
ATOM 857 N N . LYS A 1 104 ? -0.024 -8.176 12.968 1.00 91.06 104 LYS A N 1
ATOM 858 C CA . LYS A 1 104 ? -0.234 -9.425 13.719 1.00 91.06 104 LYS A CA 1
ATOM 859 C C . LYS A 1 104 ? -0.156 -9.245 15.233 1.00 91.06 104 LYS A C 1
ATOM 861 O O . LYS A 1 104 ? -0.729 -10.041 15.961 1.00 91.06 104 LYS A O 1
ATOM 866 N N . ASP A 1 105 ? 0.582 -8.235 15.678 1.00 95.62 105 ASP A N 1
ATOM 867 C CA . ASP A 1 105 ? 0.771 -7.935 17.090 1.00 95.62 105 ASP A CA 1
ATOM 868 C C . ASP A 1 105 ? -0.367 -7.032 17.577 1.00 95.62 105 ASP A C 1
ATOM 870 O O . ASP A 1 105 ? -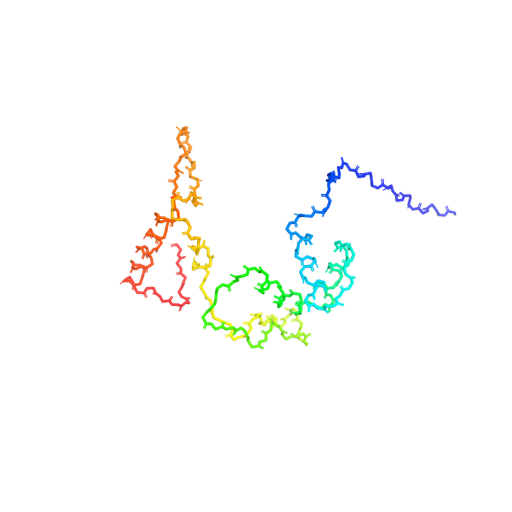0.480 -5.880 17.148 1.00 95.62 105 ASP A O 1
ATOM 874 N N . ASN A 1 106 ? -1.240 -7.593 18.414 1.00 95.25 106 ASN A N 1
ATOM 875 C CA . ASN A 1 106 ? -2.416 -6.916 18.951 1.00 95.25 106 ASN A CA 1
ATOM 876 C C . ASN A 1 106 ? -2.055 -5.783 19.909 1.00 95.25 106 ASN A C 1
ATOM 878 O O . ASN A 1 106 ? -2.703 -4.738 19.855 1.00 95.25 106 ASN A O 1
ATOM 882 N N . ASP A 1 107 ? -1.023 -5.984 20.728 1.00 97.12 107 ASP A N 1
ATOM 883 C CA . ASP A 1 107 ? -0.663 -5.097 21.837 1.00 97.12 107 ASP A CA 1
ATOM 884 C C . ASP A 1 107 ? 0.206 -3.924 21.380 1.00 97.12 107 ASP A C 1
ATOM 886 O O . ASP A 1 107 ? 0.374 -2.926 22.087 1.00 97.12 107 ASP A O 1
ATOM 890 N N . LYS A 1 108 ? 0.754 -4.005 20.164 1.00 97.62 108 LYS A N 1
ATOM 891 C CA . LYS A 1 108 ? 1.532 -2.914 19.592 1.00 97.62 108 LYS A CA 1
ATOM 892 C C . LYS A 1 108 ? 0.664 -1.676 19.373 1.00 97.62 108 LYS A C 1
ATOM 894 O O . LYS A 1 108 ? -0.458 -1.751 18.873 1.00 97.62 108 LYS A O 1
ATOM 899 N N . ILE A 1 109 ? 1.228 -0.511 19.685 1.00 97.94 109 ILE A N 1
ATOM 900 C CA . ILE A 1 109 ? 0.561 0.776 19.474 1.00 97.94 109 ILE A CA 1
ATOM 901 C C . ILE A 1 109 ? 0.427 1.064 17.975 1.00 97.94 109 ILE A C 1
ATOM 903 O O . ILE A 1 109 ? 1.425 1.113 17.252 1.00 97.94 109 ILE A O 1
ATOM 907 N N . ALA A 1 110 ? -0.811 1.275 17.532 1.00 97.56 110 ALA A N 1
ATOM 908 C CA . ALA A 1 110 ? -1.170 1.676 16.177 1.00 97.56 110 ALA A CA 1
ATOM 909 C C . ALA A 1 110 ? -1.265 3.201 16.036 1.00 97.56 110 ALA A C 1
ATOM 911 O O . ALA A 1 110 ? -0.865 3.746 15.010 1.00 97.56 110 ALA A O 1
ATOM 912 N N . LEU A 1 111 ? -1.782 3.893 17.059 1.00 97.25 111 LEU A N 1
ATOM 913 C CA . LEU A 1 111 ? -1.971 5.346 17.043 1.00 97.25 111 LEU A CA 1
ATOM 914 C C . LEU A 1 111 ? -1.475 5.982 18.341 1.00 97.25 111 LEU A C 1
ATOM 916 O O . LEU A 1 111 ? -1.762 5.498 19.436 1.00 97.25 111 LEU A O 1
ATOM 920 N N . TYR A 1 112 ? -0.796 7.117 18.194 1.00 96.94 112 TYR A N 1
ATOM 921 C CA . TYR A 1 112 ? -0.525 8.063 19.269 1.00 96.94 112 TYR A CA 1
ATOM 922 C C . TYR A 1 112 ? -1.377 9.306 19.019 1.00 96.94 112 TYR A C 1
ATOM 924 O O . TYR A 1 112 ? -1.202 9.977 18.003 1.00 96.94 112 TYR A O 1
ATOM 932 N N . ALA A 1 113 ? -2.312 9.602 19.917 1.00 95.31 113 ALA A N 1
ATOM 933 C CA . ALA A 1 113 ? -3.185 10.763 19.820 1.00 95.31 113 ALA A CA 1
ATOM 934 C C . ALA A 1 113 ? -2.825 11.784 20.905 1.00 95.31 113 ALA A C 1
ATOM 936 O O . ALA A 1 113 ? -3.007 11.540 22.100 1.00 95.31 113 ALA A O 1
ATOM 937 N N . ALA A 1 114 ? -2.327 12.938 20.468 1.00 95.62 114 ALA A N 1
ATOM 938 C CA . ALA A 1 114 ? -2.075 14.097 21.314 1.00 95.62 114 ALA A CA 1
ATOM 939 C C . ALA A 1 114 ? -3.273 15.056 21.271 1.00 95.62 114 ALA A C 1
ATOM 941 O O . ALA A 1 114 ? -3.975 15.145 20.261 1.00 95.62 114 ALA A O 1
ATOM 942 N N . LYS A 1 115 ? -3.517 15.768 22.373 1.00 93.31 115 LYS A N 1
ATOM 943 C CA . LYS A 1 115 ? -4.593 16.760 22.496 1.00 93.31 115 LYS A CA 1
ATOM 944 C C . LYS A 1 115 ? -4.012 18.067 23.020 1.00 93.31 115 LYS A C 1
ATOM 946 O O . LYS A 1 115 ? -3.133 18.043 23.876 1.00 93.31 115 LYS A O 1
ATOM 951 N N . GLU A 1 116 ? -4.517 19.195 22.530 1.00 94.44 116 GLU A N 1
ATOM 952 C CA . GLU A 1 116 ? -4.109 20.510 23.033 1.00 94.44 116 GLU A CA 1
ATOM 953 C C . GLU A 1 116 ? -4.345 20.619 24.545 1.00 94.44 116 GLU A C 1
ATOM 955 O O . GLU A 1 116 ? -5.356 20.146 25.071 1.00 94.44 116 GLU A O 1
ATOM 960 N N . GLY A 1 117 ? -3.385 21.219 25.253 1.00 91.12 117 GLY A N 1
ATOM 961 C CA . GLY A 1 117 ? -3.455 21.409 26.704 1.00 91.12 117 GLY A CA 1
ATOM 962 C C . GLY A 1 117 ? -3.361 20.122 27.530 1.00 91.12 117 GLY A C 1
ATOM 963 O O . GLY A 1 117 ? -3.609 20.167 28.734 1.00 91.12 117 GLY A O 1
ATOM 964 N N . LYS A 1 118 ? -3.020 18.980 26.91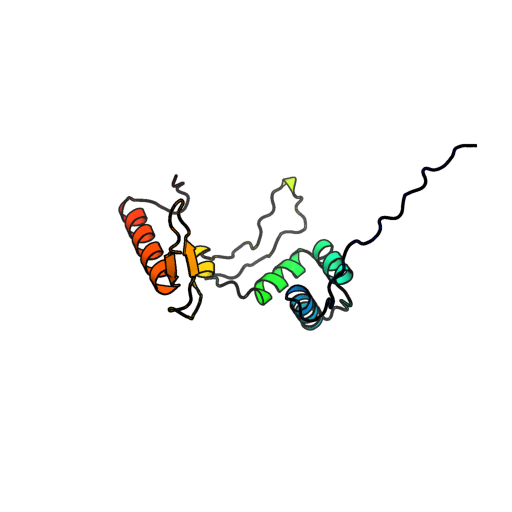8 1.00 90.12 118 LYS A N 1
ATOM 965 C CA . LYS A 1 118 ? -2.793 17.715 27.624 1.00 90.12 118 LYS A CA 1
ATOM 966 C C . LYS A 1 118 ? -1.386 17.197 27.371 1.00 90.12 118 LYS A C 1
ATOM 968 O O . LYS A 1 118 ? -0.990 16.994 26.230 1.00 90.12 118 LYS A O 1
ATOM 973 N N . GLU A 1 119 ? -0.668 16.930 28.455 1.00 90.81 119 GLU A N 1
ATOM 974 C CA . GLU A 1 119 ? 0.646 16.276 28.399 1.00 90.81 119 GLU A CA 1
ATOM 975 C C . GLU A 1 119 ? 0.529 14.772 28.113 1.00 90.81 119 GLU A C 1
ATOM 977 O O . GLU A 1 119 ? 1.447 14.153 27.579 1.00 90.81 119 GLU A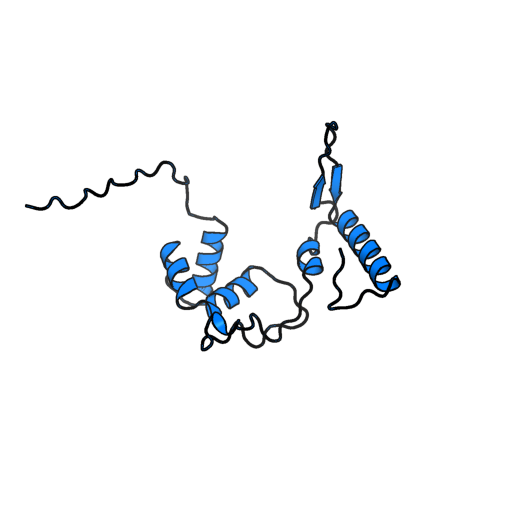 O 1
ATOM 982 N N . GLU A 1 120 ? -0.616 14.171 28.444 1.00 94.31 120 GLU A N 1
ATOM 983 C CA . GLU A 1 120 ? -0.859 12.751 28.221 1.00 94.31 120 GLU A CA 1
ATOM 984 C C . GLU A 1 120 ? -1.092 12.443 26.734 1.00 94.31 120 GLU A C 1
ATOM 986 O O . GLU A 1 120 ? -2.032 12.942 26.108 1.00 94.31 120 GLU A O 1
ATOM 991 N N . ILE A 1 121 ? -0.259 11.553 26.189 1.00 95.38 121 ILE A N 1
ATOM 992 C CA . ILE A 1 121 ? -0.435 10.980 24.853 1.00 95.38 121 ILE A CA 1
ATOM 993 C C . ILE A 1 121 ? -1.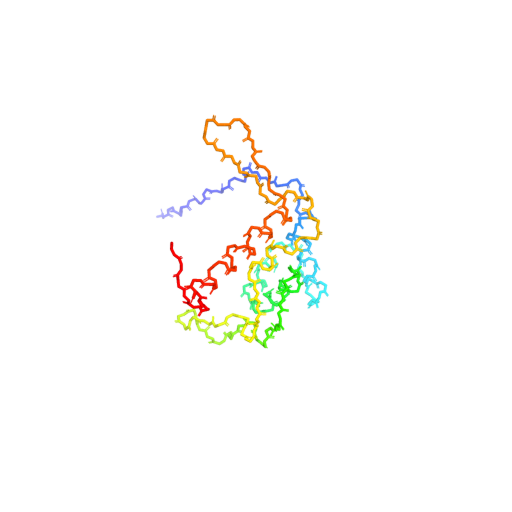279 9.714 24.975 1.00 95.38 121 ILE A C 1
ATOM 995 O O . ILE A 1 121 ? -0.842 8.720 25.561 1.00 95.38 121 ILE A O 1
ATOM 999 N N . LEU A 1 122 ? -2.459 9.729 24.358 1.00 95.75 122 LEU A N 1
ATOM 1000 C CA . LEU A 1 122 ? -3.304 8.544 24.265 1.00 95.75 122 LEU A CA 1
ATOM 1001 C C . LEU A 1 122 ? -2.674 7.551 23.292 1.00 95.75 122 LEU A C 1
ATOM 1003 O O . LEU A 1 122 ? -2.311 7.908 22.169 1.00 95.75 122 LEU A O 1
ATOM 1007 N N . LYS A 1 123 ? -2.563 6.298 23.721 1.00 97.50 123 LYS A N 1
ATOM 1008 C CA . LYS A 1 123 ? -2.035 5.198 22.916 1.00 97.50 123 LYS A CA 1
ATOM 1009 C C . LYS A 1 123 ? -3.185 4.261 22.592 1.00 97.50 123 LYS A C 1
ATOM 1011 O O . LYS A 1 123 ? -3.906 3.874 23.502 1.00 97.50 123 LYS A O 1
ATOM 1016 N N . VAL A 1 124 ? -3.343 3.926 21.317 1.00 97.75 124 VAL A N 1
ATOM 1017 C CA . VAL A 1 124 ? -4.352 2.969 20.853 1.00 97.75 124 VAL A CA 1
ATOM 1018 C C . VAL A 1 124 ? -3.629 1.782 20.245 1.00 97.75 124 VAL A C 1
ATOM 1020 O O . VAL A 1 124 ? -2.813 1.963 19.332 1.00 97.75 124 VAL A O 1
ATOM 1023 N N . THR A 1 125 ? -3.898 0.583 20.747 1.00 98.31 125 THR A N 1
ATOM 1024 C CA . THR A 1 125 ? -3.314 -0.654 20.218 1.00 98.31 125 THR A CA 1
ATOM 1025 C C . THR A 1 125 ? -3.948 -1.045 18.881 1.00 98.31 125 THR A C 1
ATOM 1027 O O . THR A 1 125 ? -5.008 -0.544 18.491 1.00 98.31 125 THR A O 1
ATOM 1030 N N . PHE A 1 126 ? -3.309 -1.950 18.139 1.00 98.06 126 PHE A N 1
ATOM 1031 C CA . PHE A 1 126 ? -3.906 -2.498 16.917 1.00 98.06 126 PHE A CA 1
ATOM 1032 C C . PHE A 1 126 ? -5.213 -3.249 17.192 1.00 98.06 126 PHE A C 1
ATOM 1034 O O . PHE A 1 126 ? -6.118 -3.215 16.356 1.00 98.06 126 PHE A O 1
ATOM 1041 N N . GLU A 1 127 ? -5.338 -3.912 18.342 1.00 97.88 127 GLU A N 1
ATOM 1042 C CA . GLU A 1 127 ? -6.586 -4.561 18.738 1.00 97.88 127 GLU A CA 1
ATOM 1043 C C . GLU A 1 127 ? -7.713 -3.558 18.988 1.00 97.88 127 GLU A C 1
ATOM 1045 O O . GLU A 1 127 ? -8.777 -3.683 18.375 1.00 97.88 127 GLU A O 1
ATOM 1050 N N . GLU A 1 128 ? -7.466 -2.531 19.801 1.00 97.94 128 GLU A N 1
ATOM 1051 C CA . GLU A 1 128 ? -8.449 -1.481 20.093 1.00 97.94 128 GLU A CA 1
ATOM 1052 C C . GLU A 1 128 ? -8.892 -0.766 18.813 1.00 97.94 128 GLU A C 1
ATOM 1054 O O . GLU A 1 128 ? -10.088 -0.561 18.582 1.00 97.94 128 GLU A O 1
ATOM 1059 N N . LEU A 1 129 ? -7.939 -0.450 17.930 1.00 98.06 129 LEU A N 1
ATOM 1060 C CA . LEU A 1 129 ? -8.238 0.187 16.654 1.00 98.06 129 LEU A CA 1
ATOM 1061 C C . LEU A 1 129 ? -9.113 -0.707 15.764 1.00 98.06 129 LEU A C 1
ATOM 1063 O O . LEU A 1 129 ? -10.083 -0.225 15.179 1.00 98.06 129 LEU A O 1
ATOM 1067 N N . ARG A 1 130 ? -8.820 -2.011 15.675 1.00 97.50 130 ARG A N 1
ATOM 1068 C CA . ARG A 1 130 ? -9.644 -2.959 14.906 1.00 97.50 130 ARG A CA 1
ATOM 1069 C C . ARG A 1 130 ? -11.060 -3.065 15.451 1.00 97.50 130 ARG A C 1
ATOM 1071 O O . ARG A 1 130 ? -12.005 -3.056 14.662 1.00 97.50 130 ARG A O 1
ATOM 1078 N N . GLN A 1 131 ? -11.212 -3.149 16.771 1.00 97.62 131 GLN A N 1
ATOM 1079 C CA . GLN A 1 131 ? -12.524 -3.212 17.415 1.00 97.62 131 GLN A CA 1
ATOM 1080 C C . GLN A 1 131 ? -13.333 -1.936 17.143 1.00 97.62 131 GLN A C 1
ATOM 1082 O O . GLN A 1 131 ? -14.493 -2.021 16.735 1.00 97.62 131 GLN A O 1
ATOM 1087 N N . ALA A 1 132 ? -12.709 -0.762 17.274 1.00 97.94 132 ALA A N 1
ATOM 1088 C CA . ALA A 1 132 ? -13.348 0.515 16.973 1.00 97.94 132 ALA A CA 1
ATOM 1089 C C . ALA A 1 132 ? -13.777 0.606 15.499 1.00 97.94 132 ALA A C 1
ATOM 1091 O O . ALA A 1 132 ? -14.934 0.913 15.210 1.00 97.94 132 ALA A O 1
ATOM 1092 N N . VAL A 1 133 ? -12.887 0.276 14.555 1.00 97.88 133 VAL A N 1
ATOM 1093 C CA . VAL A 1 133 ? -13.209 0.279 13.117 1.00 97.88 133 VAL A CA 1
ATOM 1094 C C . VAL A 1 133 ? -14.353 -0.687 12.803 1.00 97.88 133 VAL A C 1
ATOM 1096 O O . VAL A 1 133 ? -15.273 -0.326 12.068 1.00 97.88 133 VAL A O 1
ATOM 1099 N N . ALA A 1 134 ? -14.347 -1.891 13.383 1.00 97.81 134 ALA A N 1
ATOM 1100 C CA . ALA A 1 134 ? -15.416 -2.868 13.192 1.00 97.81 134 ALA A CA 1
ATOM 1101 C C . ALA A 1 134 ? -16.768 -2.362 13.721 1.00 97.81 134 ALA A C 1
ATOM 1103 O O . ALA A 1 134 ? -17.788 -2.532 13.046 1.00 97.81 134 ALA A O 1
ATOM 1104 N N . LEU A 1 135 ? -16.772 -1.703 14.885 1.00 98.38 135 LEU A N 1
ATOM 1105 C CA . LEU A 1 135 ? -17.963 -1.104 15.484 1.00 98.38 135 LEU A CA 1
ATOM 1106 C C . LEU A 1 135 ? -18.566 -0.026 14.573 1.00 98.38 135 LEU A C 1
ATOM 1108 O O . LEU A 1 135 ? -19.753 -0.096 14.244 1.00 98.38 135 LEU A O 1
ATOM 1112 N N . TYR A 1 136 ? -17.756 0.932 14.113 1.00 97.94 136 TYR A N 1
ATOM 1113 C CA . TYR A 1 136 ? -18.233 1.997 13.226 1.00 97.94 136 TYR A CA 1
ATOM 1114 C C . TYR A 1 136 ? -18.687 1.454 11.870 1.00 97.94 136 TYR A C 1
ATOM 1116 O O . TYR A 1 136 ? -19.756 1.828 11.391 1.00 97.94 136 TYR A O 1
ATOM 1124 N N . ALA A 1 137 ? -17.950 0.508 11.282 1.00 97.88 137 ALA A N 1
ATOM 1125 C CA . ALA A 1 137 ? -18.353 -0.132 10.032 1.00 97.88 137 ALA A CA 1
ATOM 1126 C C . ALA A 1 137 ? -19.693 -0.878 10.172 1.00 97.88 137 ALA A C 1
ATOM 1128 O O . ALA A 1 137 ? -20.533 -0.824 9.272 1.00 97.88 137 ALA A O 1
ATOM 1129 N N . ALA A 1 138 ? -19.929 -1.558 11.299 1.00 98.31 138 ALA A N 1
ATOM 1130 C CA . ALA A 1 138 ? -21.206 -2.212 11.578 1.00 98.31 138 ALA A CA 1
ATOM 1131 C C . ALA A 1 138 ? -22.349 -1.199 11.752 1.00 98.31 138 ALA A C 1
ATOM 1133 O O . ALA A 1 138 ? -23.431 -1.407 11.200 1.00 98.31 138 ALA A O 1
ATOM 1134 N N . ALA A 1 139 ? -22.105 -0.092 12.459 1.00 98.31 139 ALA A N 1
ATOM 1135 C CA . ALA A 1 139 ? -23.076 0.986 12.623 1.00 98.31 139 ALA A CA 1
ATOM 1136 C C . ALA A 1 139 ? -23.443 1.636 11.278 1.00 98.31 139 ALA A C 1
ATOM 1138 O O . ALA A 1 139 ? -24.626 1.759 10.967 1.00 98.31 139 ALA A O 1
ATOM 1139 N N . MET A 1 140 ? -22.455 1.955 10.437 1.00 98.19 140 MET A N 1
ATOM 1140 C CA . MET A 1 140 ? -22.676 2.517 9.098 1.00 98.19 140 MET A CA 1
ATOM 1141 C C . MET A 1 140 ? -23.490 1.571 8.210 1.00 98.19 140 MET A C 1
ATOM 1143 O O . MET A 1 140 ? -24.460 1.996 7.581 1.00 98.19 140 MET A O 1
ATOM 1147 N N . ARG A 1 141 ? -23.177 0.267 8.220 1.00 98.19 141 ARG A N 1
ATOM 1148 C CA . ARG A 1 141 ? -23.991 -0.736 7.511 1.00 98.19 141 ARG A CA 1
ATOM 1149 C C . ARG A 1 141 ? -25.431 -0.775 8.026 1.00 98.19 141 ARG A C 1
ATOM 1151 O O . ARG A 1 141 ? -26.353 -0.852 7.221 1.00 98.19 141 ARG A O 1
ATOM 1158 N N . LYS A 1 142 ? -25.641 -0.683 9.345 1.00 98.25 142 LYS A N 1
ATOM 1159 C CA . LYS A 1 142 ? -26.985 -0.628 9.952 1.00 98.25 142 LYS A CA 1
ATOM 1160 C C . LYS A 1 142 ? -27.755 0.634 9.548 1.00 98.25 142 LYS A C 1
ATOM 1162 O O . LYS A 1 142 ? -28.969 0.572 9.398 1.00 98.25 142 LYS A O 1
ATOM 1167 N N . MET A 1 143 ? -27.059 1.750 9.345 1.00 98.00 143 MET A N 1
ATOM 1168 C CA . MET A 1 143 ? -27.632 2.999 8.829 1.00 98.00 143 MET A CA 1
ATOM 1169 C C . MET A 1 143 ? -27.892 2.970 7.314 1.00 98.00 143 MET A C 1
ATOM 1171 O O . MET A 1 143 ? -28.439 3.927 6.777 1.00 98.00 143 MET A O 1
ATOM 1175 N N . GLY A 1 144 ? -27.541 1.878 6.628 1.00 98.25 144 GLY A N 1
ATOM 1176 C CA . GLY A 1 144 ? -27.831 1.677 5.211 1.00 98.25 144 GLY A CA 1
ATOM 1177 C C . GLY A 1 144 ? -26.723 2.107 4.252 1.00 98.25 144 GLY A C 1
ATOM 1178 O O . GLY A 1 144 ? -26.976 2.098 3.052 1.00 98.25 144 GLY A O 1
ATOM 1179 N N . VAL A 1 145 ? -25.520 2.435 4.744 1.00 98.50 145 VAL A N 1
ATOM 1180 C CA . VAL A 1 145 ? -24.358 2.773 3.900 1.00 98.50 145 VAL A CA 1
ATOM 1181 C C . VAL A 1 145 ? -23.936 1.564 3.058 1.00 98.50 145 VAL A C 1
ATOM 1183 O O . VAL A 1 145 ? -23.756 0.457 3.581 1.00 98.50 145 VAL A O 1
ATOM 1186 N N . LYS A 1 146 ? -23.745 1.782 1.754 1.00 97.81 146 LYS A N 1
ATOM 1187 C CA . LYS A 1 146 ? -23.362 0.782 0.747 1.00 97.81 146 LYS A CA 1
ATOM 1188 C C . LYS A 1 146 ? -22.055 1.152 0.042 1.00 97.81 146 LYS A C 1
ATOM 1190 O O . LYS A 1 146 ? -21.518 2.246 0.177 1.00 97.81 146 LYS A O 1
ATOM 1195 N N . ILE A 1 147 ? -21.525 0.198 -0.724 1.00 96.75 147 ILE A N 1
ATOM 1196 C CA . ILE A 1 147 ? -20.360 0.423 -1.588 1.00 96.75 147 ILE A CA 1
ATOM 1197 C C . ILE A 1 147 ? -20.713 1.503 -2.619 1.00 96.75 147 ILE A C 1
ATOM 1199 O O . ILE A 1 147 ? -21.719 1.376 -3.312 1.00 96.75 147 ILE A O 1
ATOM 1203 N N . GLY A 1 148 ? -19.873 2.533 -2.719 1.00 96.56 148 GLY A N 1
ATOM 1204 C CA . GLY A 1 148 ? -20.077 3.682 -3.608 1.00 96.56 148 GLY A CA 1
ATOM 1205 C C . GLY A 1 148 ? -20.713 4.898 -2.929 1.00 96.56 148 GLY A C 1
ATOM 1206 O O . GLY A 1 148 ? -20.636 5.998 -3.477 1.00 96.56 148 GLY A O 1
ATOM 1207 N N . ASP A 1 149 ? -21.273 4.737 -1.727 1.00 97.88 149 ASP A N 1
ATOM 1208 C CA . ASP A 1 149 ? -21.801 5.865 -0.963 1.00 97.88 149 ASP A CA 1
ATOM 1209 C C . ASP A 1 149 ? -20.664 6.740 -0.424 1.00 97.88 149 ASP A C 1
ATOM 1211 O O . ASP A 1 149 ? -19.591 6.261 -0.047 1.00 97.88 149 ASP A O 1
ATOM 1215 N N . ARG A 1 150 ? -20.917 8.049 -0.362 1.00 97.69 150 ARG A N 1
ATOM 1216 C CA . ARG A 1 150 ? -20.006 9.029 0.241 1.00 97.69 150 ARG A CA 1
ATOM 1217 C C . ARG A 1 150 ? -20.467 9.331 1.663 1.00 97.69 150 ARG A C 1
ATOM 1219 O O . ARG A 1 150 ? -21.643 9.617 1.874 1.00 97.69 150 ARG A O 1
ATOM 1226 N N . VAL A 1 151 ? -19.534 9.295 2.609 1.00 95.75 151 VAL A N 1
ATOM 1227 C CA . VAL A 1 151 ? -19.750 9.625 4.025 1.00 95.75 151 VAL A CA 1
ATOM 1228 C C . VAL A 1 151 ? -18.909 10.862 4.341 1.00 95.75 151 VAL A C 1
ATOM 1230 O O . VAL A 1 151 ? -17.728 10.882 3.996 1.00 95.75 151 VAL A O 1
ATOM 1233 N N . VAL A 1 152 ? -19.522 11.887 4.939 1.00 92.38 152 VAL A N 1
ATOM 1234 C CA . VAL A 1 152 ? -18.895 13.168 5.319 1.00 92.38 152 VAL A CA 1
ATOM 1235 C C . VAL A 1 152 ? -19.080 13.450 6.799 1.00 92.38 152 VAL A C 1
ATOM 1237 O O . VAL A 1 152 ? -20.098 12.974 7.353 1.00 92.38 152 VAL A O 1
#

Sequence (152 aa):
MSREPEIMESQVMWEPDSKRNTHMDRFRAAVAGSCGLRLANYNDLYQWSVESYADFWAEFWKYSNIVCSHLYDEVVDTSKSIADVPEWFKGSRLNYAENLLKHKDNDKIALYAAKEGKEEILKVTFEELRQAVALYAAAMRKMGVKIGDRVV

Secondary structure (DSSP, 8-state):
-PPPP-----------S-SSSSHHHHHHHHHHHHHT----SHHHHHHHHHHTHHHHHHHHHHHHT---SB--SEEE-TTS-GGG-PPEEET-B--HHHHHH--S-SSSEEEEE--TT--PPEEEEHHHHHHHHHHHHHHHHHTT--TT----

Foldseek 3Di:
DDDDDDDDDDDDPDDDPDPPPPPQNVLQVQCCVVVVDDDPDPVSVVVCCVVVVQVNVVSVCVVLVADWPWFAPGQWDPVDDVVVVIDGSHGTGHDPVCRLLVDPDQADFSDWDDDPPDPDTDTAGSNNVVVVVVVVVVVCVVVVDDPPDDDD

Organism: Bambusicola thoracicus (NCBI:txid9083)

InterPro domains:
  IPR032387 Acetyl-coenzyme A synthetase, N-terminal domain [PF16177] (42-99)
  IPR042099 ANL, N-terminal domain [G3DSA:3.40.50.12780] (20-152)

pLDDT: mean 93.03, std 9.87, range [41.34, 98.5]